Protein AF-A0A5C6K2S3-F1 (afdb_monomer_lite)

Structure (mmCIF, N/CA/C/O backbone):
data_AF-A0A5C6K2S3-F1
#
_entry.id   AF-A0A5C6K2S3-F1
#
loop_
_atom_site.group_PDB
_atom_site.id
_atom_site.type_symbol
_atom_site.label_atom_id
_atom_site.label_alt_id
_atom_site.label_comp_id
_atom_site.label_asym_id
_atom_site.label_entity_id
_atom_site.label_seq_id
_atom_site.pdbx_PDB_ins_code
_atom_site.Cartn_x
_atom_site.Cartn_y
_atom_site.Cartn_z
_atom_site.occupancy
_atom_site.B_iso_or_equiv
_atom_site.auth_seq_id
_atom_site.auth_comp_id
_atom_site.auth_asym_id
_atom_site.auth_atom_id
_atom_site.pdbx_PDB_model_num
ATOM 1 N N . MET A 1 1 ? 24.108 -3.007 -7.089 1.00 42.47 1 MET A N 1
ATOM 2 C CA . MET A 1 1 ? 24.114 -2.880 -8.563 1.00 42.47 1 MET A CA 1
ATOM 3 C C . MET A 1 1 ? 22.665 -2.750 -9.004 1.00 42.47 1 MET A C 1
ATOM 5 O O . MET A 1 1 ? 21.901 -3.666 -8.743 1.00 42.47 1 MET A O 1
ATOM 9 N N . ILE A 1 2 ? 22.252 -1.604 -9.551 1.00 57.12 2 ILE A N 1
ATOM 10 C CA . ILE A 1 2 ? 20.885 -1.433 -10.065 1.00 57.12 2 ILE A CA 1
ATOM 11 C C . ILE A 1 2 ? 20.848 -2.094 -11.444 1.00 57.12 2 ILE A C 1
ATOM 13 O O . ILE A 1 2 ? 21.450 -1.582 -12.388 1.00 57.12 2 ILE A O 1
ATOM 17 N N . THR A 1 3 ? 20.203 -3.253 -11.552 1.00 68.12 3 THR A N 1
ATOM 18 C CA . THR A 1 3 ? 20.005 -3.951 -12.827 1.00 68.12 3 THR A CA 1
ATOM 19 C C . THR A 1 3 ? 19.145 -3.070 -13.729 1.00 68.12 3 THR A C 1
ATOM 21 O O . THR A 1 3 ? 18.017 -2.730 -13.375 1.00 68.12 3 THR A O 1
ATOM 24 N N . ARG A 1 4 ? 19.698 -2.642 -14.867 1.00 75.12 4 ARG A N 1
ATOM 25 C CA . ARG A 1 4 ? 18.962 -1.854 -15.861 1.00 75.12 4 ARG A CA 1
ATOM 26 C C . ARG A 1 4 ? 18.089 -2.784 -16.692 1.00 75.12 4 ARG A C 1
ATOM 28 O O . ARG A 1 4 ? 18.580 -3.786 -17.202 1.00 75.12 4 ARG A O 1
ATOM 35 N N . ILE A 1 5 ? 16.820 -2.426 -16.843 1.00 77.75 5 ILE A N 1
ATOM 36 C CA . ILE A 1 5 ? 15.855 -3.177 -17.646 1.00 77.75 5 ILE A CA 1
ATOM 37 C C . ILE A 1 5 ? 15.953 -2.695 -19.091 1.00 77.75 5 ILE A C 1
ATOM 39 O O . ILE A 1 5 ? 15.666 -1.529 -19.386 1.00 77.75 5 ILE A O 1
ATOM 43 N N . THR A 1 6 ? 16.380 -3.585 -19.987 1.00 77.31 6 THR A N 1
ATOM 44 C CA . THR A 1 6 ? 16.591 -3.274 -21.412 1.00 77.31 6 THR A CA 1
ATOM 45 C C . THR A 1 6 ? 15.827 -4.200 -22.355 1.00 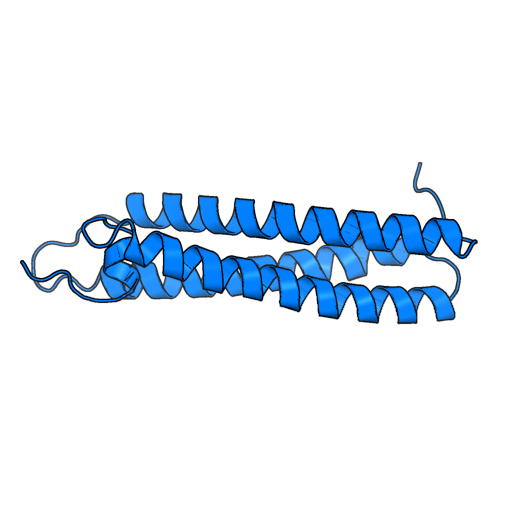77.31 6 THR A C 1
ATOM 47 O O . THR A 1 6 ? 15.700 -3.877 -23.534 1.00 77.31 6 THR A O 1
ATOM 50 N N . THR A 1 7 ? 15.276 -5.310 -21.856 1.00 84.38 7 THR A N 1
ATOM 51 C CA . THR A 1 7 ? 14.556 -6.317 -22.655 1.00 84.38 7 THR A CA 1
ATOM 52 C C . THR A 1 7 ? 13.144 -6.570 -22.120 1.00 84.38 7 THR A C 1
ATOM 54 O O . THR A 1 7 ? 12.875 -6.343 -20.939 1.00 84.38 7 THR A O 1
ATOM 57 N N . LEU A 1 8 ? 12.244 -7.060 -22.981 1.00 83.88 8 LEU A N 1
ATOM 58 C CA . LEU A 1 8 ? 10.854 -7.375 -22.617 1.00 83.88 8 LEU A CA 1
ATOM 59 C C . LEU A 1 8 ? 10.733 -8.412 -21.479 1.00 83.88 8 LEU A C 1
ATOM 61 O O . LEU A 1 8 ? 10.032 -8.117 -20.515 1.00 83.88 8 LEU A O 1
ATOM 65 N N . PRO A 1 9 ? 11.460 -9.551 -21.481 1.00 86.12 9 PRO A N 1
ATOM 66 C CA . PRO A 1 9 ? 11.333 -10.537 -20.401 1.00 86.12 9 PRO A CA 1
ATOM 67 C C . PRO A 1 9 ? 11.763 -9.996 -19.031 1.00 86.12 9 PRO A C 1
ATOM 69 O O . PRO A 1 9 ? 11.226 -10.383 -17.996 1.00 86.12 9 PRO A O 1
ATOM 72 N N . GLN A 1 10 ? 12.726 -9.069 -19.005 1.00 83.38 10 GLN A N 1
ATOM 73 C CA . GLN A 1 10 ? 13.142 -8.402 -17.769 1.00 83.38 10 GLN A CA 1
ATOM 74 C C . GLN A 1 10 ? 12.060 -7.451 -17.244 1.00 83.38 10 GLN A C 1
ATOM 76 O O . GLN A 1 10 ? 11.908 -7.320 -16.030 1.00 83.38 10 GLN A O 1
ATOM 81 N N . LEU A 1 11 ? 11.313 -6.796 -18.140 1.00 84.69 11 LEU A N 1
ATOM 82 C CA . LEU A 1 11 ? 10.182 -5.949 -17.769 1.00 84.69 11 LEU A CA 1
ATOM 83 C C . LEU A 1 11 ? 9.040 -6.786 -17.189 1.00 84.69 11 LEU A C 1
ATOM 85 O O . LEU A 1 11 ? 8.535 -6.445 -16.125 1.00 84.69 11 LEU A O 1
ATOM 89 N N . GLU A 1 12 ? 8.681 -7.892 -17.838 1.00 86.25 12 GLU A N 1
ATOM 90 C CA . GLU A 1 12 ? 7.632 -8.802 -17.359 1.00 86.25 12 GLU A CA 1
ATOM 91 C C . GLU A 1 12 ? 7.986 -9.405 -15.993 1.00 86.25 12 GLU A C 1
ATOM 93 O O . GLU A 1 12 ? 7.160 -9.429 -15.080 1.00 86.25 12 GLU A O 1
ATOM 98 N N . ALA A 1 13 ? 9.242 -9.825 -15.805 1.00 86.94 13 ALA A N 1
ATOM 99 C CA . ALA A 1 13 ? 9.720 -10.313 -14.514 1.00 86.94 13 ALA A CA 1
ATOM 100 C C . ALA A 1 13 ? 9.630 -9.235 -13.420 1.00 86.94 13 ALA A C 1
ATOM 102 O O . ALA A 1 13 ? 9.236 -9.528 -12.288 1.00 86.94 13 ALA A O 1
ATOM 103 N N . LEU A 1 14 ? 9.960 -7.982 -13.755 1.00 86.38 14 LEU A N 1
ATOM 104 C CA . LEU A 1 14 ? 9.840 -6.856 -12.833 1.00 86.38 14 LEU A CA 1
ATOM 105 C C . LEU A 1 14 ? 8.375 -6.569 -12.486 1.00 86.38 14 LEU A C 1
ATOM 107 O O . LEU A 1 14 ? 8.057 -6.438 -11.310 1.00 86.38 14 LEU A O 1
ATOM 111 N N . GLN A 1 15 ? 7.484 -6.538 -13.478 1.00 86.69 15 GLN A N 1
ATOM 112 C CA . GLN A 1 15 ? 6.043 -6.362 -13.280 1.00 86.69 15 GLN A CA 1
ATOM 113 C C . GLN A 1 15 ? 5.465 -7.447 -12.364 1.00 86.69 15 GLN A C 1
ATOM 115 O O . GLN A 1 15 ? 4.755 -7.132 -11.409 1.00 86.69 15 GLN A O 1
ATOM 120 N N . ASN A 1 16 ? 5.815 -8.714 -12.600 1.00 88.75 16 ASN A N 1
ATOM 121 C CA . ASN A 1 16 ? 5.356 -9.827 -11.772 1.00 88.75 16 ASN A CA 1
ATOM 122 C C . ASN A 1 16 ? 5.863 -9.714 -10.326 1.00 88.75 16 ASN A C 1
ATOM 124 O O . ASN A 1 16 ? 5.104 -9.878 -9.372 1.00 88.75 16 ASN A O 1
ATOM 128 N N . SER A 1 17 ? 7.134 -9.351 -10.156 1.00 88.06 17 SER A N 1
ATOM 129 C CA . SER A 1 17 ? 7.716 -9.094 -8.840 1.00 88.06 17 SER A CA 1
ATOM 130 C C . SER A 1 17 ? 7.000 -7.943 -8.121 1.00 88.06 17 SER A C 1
ATOM 132 O O . SER A 1 17 ? 6.592 -8.083 -6.968 1.00 88.06 17 SER A O 1
ATOM 134 N N . THR A 1 18 ? 6.741 -6.830 -8.816 1.00 87.75 18 THR A N 1
ATOM 135 C CA . THR A 1 18 ? 5.992 -5.684 -8.279 1.00 87.75 18 THR A CA 1
ATOM 136 C C . THR A 1 18 ? 4.575 -6.072 -7.855 1.00 87.75 18 THR A C 1
ATOM 138 O O . THR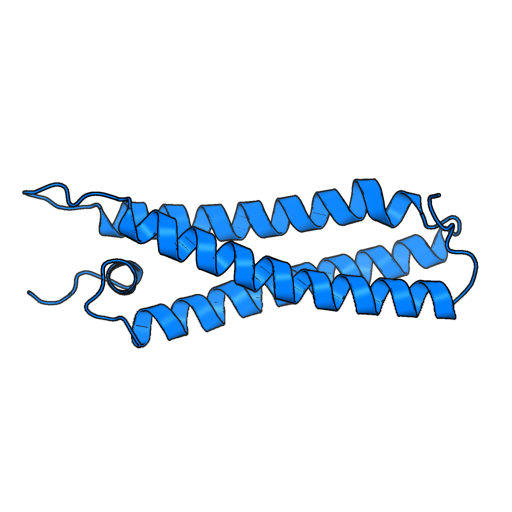 A 1 18 ? 4.131 -5.626 -6.798 1.00 87.75 18 THR A O 1
ATOM 141 N N . MET A 1 19 ? 3.877 -6.930 -8.608 1.00 87.88 19 MET A N 1
ATOM 142 C CA . MET A 1 19 ? 2.560 -7.443 -8.207 1.00 87.88 19 MET A CA 1
ATOM 143 C C . MET A 1 19 ? 2.629 -8.263 -6.913 1.00 87.88 19 MET A C 1
ATOM 145 O O . MET A 1 19 ? 1.813 -8.064 -6.014 1.00 87.88 19 MET A O 1
ATOM 149 N N . ILE A 1 20 ? 3.628 -9.140 -6.769 1.00 89.94 20 ILE A N 1
ATOM 150 C CA . ILE A 1 20 ? 3.835 -9.914 -5.534 1.00 89.94 20 ILE A CA 1
ATOM 151 C C . ILE A 1 20 ? 4.099 -8.971 -4.352 1.00 89.94 20 ILE A C 1
ATOM 153 O O . ILE A 1 20 ? 3.490 -9.112 -3.288 1.00 89.94 20 ILE A O 1
ATOM 157 N N . TYR A 1 21 ? 4.948 -7.958 -4.538 1.00 87.69 21 TYR A N 1
ATOM 158 C CA . TYR A 1 21 ? 5.203 -6.951 -3.508 1.00 87.69 21 TYR A CA 1
ATOM 159 C C . TYR A 1 21 ? 3.969 -6.098 -3.182 1.00 87.69 21 TYR A C 1
ATOM 161 O O . TYR A 1 21 ? 3.791 -5.713 -2.024 1.00 87.69 21 TYR A O 1
ATOM 169 N N . ALA A 1 22 ? 3.085 -5.836 -4.148 1.00 87.12 22 ALA A N 1
ATOM 170 C CA . ALA A 1 22 ? 1.808 -5.166 -3.901 1.00 87.12 22 ALA A CA 1
ATOM 171 C C . ALA A 1 22 ? 0.922 -5.987 -2.947 1.00 87.12 22 ALA A C 1
ATOM 173 O O . ALA A 1 22 ? 0.386 -5.447 -1.981 1.00 87.12 22 ALA A O 1
ATOM 174 N N . VAL A 1 23 ? 0.841 -7.307 -3.141 1.00 89.50 23 VAL A N 1
ATOM 175 C CA . VAL A 1 23 ? 0.100 -8.201 -2.234 1.00 89.50 23 VAL A CA 1
ATOM 176 C C . VAL A 1 23 ? 0.734 -8.229 -0.839 1.00 89.50 23 VAL A C 1
ATOM 178 O O . VAL A 1 23 ? 0.036 -8.065 0.161 1.00 89.50 23 VAL A O 1
ATOM 181 N N . ILE A 1 24 ? 2.059 -8.388 -0.750 1.00 90.25 24 ILE A N 1
ATOM 182 C CA . ILE A 1 24 ? 2.774 -8.424 0.537 1.00 90.25 24 ILE A CA 1
ATOM 183 C C . ILE A 1 24 ? 2.590 -7.106 1.300 1.00 90.25 24 ILE A C 1
ATOM 185 O O . ILE A 1 24 ? 2.283 -7.114 2.493 1.00 90.25 24 ILE A O 1
ATOM 189 N N . SER A 1 25 ? 2.738 -5.969 0.621 1.00 88.44 25 SER A N 1
ATOM 190 C CA . SER A 1 25 ? 2.546 -4.653 1.236 1.00 88.44 25 SER A CA 1
ATOM 191 C C . SER A 1 25 ? 1.108 -4.436 1.714 1.00 88.44 25 SER A C 1
ATOM 193 O O . SER A 1 25 ? 0.925 -3.894 2.804 1.00 88.44 25 SER A O 1
ATOM 195 N N . ALA A 1 26 ? 0.099 -4.932 0.986 1.00 87.25 26 ALA A N 1
ATOM 196 C CA . ALA A 1 26 ? -1.296 -4.899 1.429 1.00 87.25 26 ALA A CA 1
ATOM 197 C C . ALA A 1 26 ? -1.501 -5.667 2.747 1.00 87.25 26 ALA A C 1
ATOM 199 O O . ALA A 1 26 ? -2.150 -5.164 3.667 1.00 87.25 26 ALA A O 1
ATOM 200 N N . LEU A 1 27 ? -0.907 -6.860 2.873 1.00 88.81 27 LEU A N 1
ATOM 201 C CA . LEU A 1 27 ? -0.977 -7.670 4.094 1.00 88.81 27 LEU A CA 1
ATOM 202 C C . LEU A 1 27 ? -0.275 -6.991 5.278 1.00 88.81 27 LEU A C 1
ATOM 204 O O . LEU A 1 27 ? -0.816 -6.965 6.384 1.00 88.81 27 LEU A O 1
ATOM 208 N N . ILE A 1 28 ? 0.899 -6.393 5.048 1.00 89.75 28 ILE A N 1
ATOM 209 C CA . ILE A 1 28 ? 1.631 -5.637 6.074 1.00 89.75 28 ILE A CA 1
ATOM 210 C C . ILE A 1 28 ? 0.822 -4.415 6.523 1.00 89.75 28 ILE A C 1
ATOM 212 O O . ILE A 1 28 ? 0.674 -4.184 7.723 1.00 89.75 28 ILE A O 1
ATOM 216 N N . ALA A 1 29 ? 0.258 -3.650 5.584 1.00 87.69 29 ALA A N 1
ATOM 217 C CA . ALA A 1 29 ? -0.579 -2.495 5.896 1.00 87.69 29 ALA A CA 1
ATOM 218 C C . ALA A 1 29 ? -1.800 -2.895 6.738 1.00 87.69 29 ALA A C 1
ATOM 220 O O . ALA A 1 29 ? -2.156 -2.200 7.694 1.00 87.69 29 ALA A O 1
ATOM 221 N N . LEU A 1 30 ? -2.420 -4.036 6.422 1.00 86.88 30 LEU A N 1
ATOM 222 C CA . LEU A 1 30 ? -3.542 -4.574 7.187 1.00 86.88 30 LEU A CA 1
ATOM 223 C C . LEU A 1 30 ? -3.113 -4.953 8.608 1.00 86.88 30 LEU A C 1
ATOM 225 O O . LEU A 1 30 ? -3.784 -4.576 9.569 1.00 86.88 30 LEU A O 1
ATOM 229 N N . LEU A 1 31 ? -1.972 -5.625 8.761 1.00 86.56 31 LEU A N 1
ATOM 230 C CA . LEU A 1 31 ? -1.422 -5.993 10.067 1.00 86.56 31 LEU A CA 1
ATOM 231 C C . LEU A 1 31 ? -1.109 -4.756 10.926 1.00 86.56 31 LEU A C 1
ATOM 233 O O . LEU A 1 31 ? -1.442 -4.726 12.111 1.00 86.56 31 LEU A O 1
ATOM 237 N N . ILE A 1 32 ? -0.553 -3.700 10.329 1.00 86.62 32 ILE A N 1
ATOM 238 C CA . ILE A 1 32 ? -0.318 -2.417 11.008 1.00 86.62 32 ILE A CA 1
ATOM 239 C C . ILE A 1 32 ? -1.643 -1.790 11.462 1.00 86.62 32 ILE A C 1
ATOM 241 O O . ILE A 1 32 ? -1.766 -1.365 12.613 1.00 86.62 32 ILE A O 1
ATOM 245 N N . ALA A 1 33 ? -2.657 -1.770 10.595 1.00 83.19 33 ALA A N 1
ATOM 246 C CA . ALA A 1 33 ? -3.977 -1.247 10.940 1.00 83.19 33 ALA A CA 1
ATOM 247 C C . ALA A 1 33 ? -4.651 -2.046 12.065 1.00 83.19 33 ALA A C 1
ATOM 249 O O . ALA A 1 33 ? -5.301 -1.469 12.946 1.00 83.19 33 ALA A O 1
ATOM 250 N N . PHE A 1 34 ? -4.449 -3.364 12.078 1.00 81.31 34 PHE A N 1
ATOM 251 C CA . PHE A 1 34 ? -4.897 -4.239 13.152 1.00 81.31 34 PHE A CA 1
ATOM 252 C C . PHE A 1 34 ? -4.237 -3.854 14.480 1.00 81.31 34 PHE A C 1
ATOM 254 O O . PHE A 1 34 ? -4.946 -3.552 15.439 1.00 81.31 34 PHE A O 1
ATOM 261 N N . ILE A 1 35 ? -2.904 -3.744 14.526 1.00 83.19 35 ILE A N 1
ATOM 262 C CA . ILE A 1 35 ? -2.152 -3.365 15.736 1.00 83.19 35 ILE A CA 1
ATOM 263 C C . ILE A 1 35 ? -2.578 -1.987 16.261 1.00 83.19 35 ILE A C 1
ATOM 265 O O . ILE A 1 35 ? -2.882 -1.847 17.449 1.00 83.19 35 ILE A O 1
ATOM 269 N N . ILE A 1 36 ? -2.661 -0.975 15.390 1.00 81.81 36 ILE A N 1
ATOM 270 C CA . ILE A 1 36 ? -3.059 0.390 15.777 1.00 81.81 36 ILE A CA 1
ATOM 271 C C . ILE A 1 36 ? -4.447 0.393 16.427 1.00 81.81 36 ILE A C 1
ATOM 273 O O . ILE A 1 36 ? -4.676 1.082 17.424 1.00 81.81 36 ILE A O 1
ATOM 277 N N . SER A 1 37 ? -5.357 -0.446 15.938 1.00 76.19 37 SER A N 1
ATOM 278 C CA . SER A 1 37 ? -6.696 -0.570 16.515 1.00 76.19 37 SER A CA 1
ATOM 279 C C . SER A 1 37 ? -6.691 -1.110 17.950 1.00 76.19 37 SER A C 1
ATOM 281 O O . SER A 1 37 ? -7.546 -0.710 18.747 1.00 76.19 37 SER A O 1
ATOM 283 N N . PHE A 1 38 ? -5.728 -1.964 18.323 1.00 75.06 38 PHE A N 1
ATOM 284 C CA . PHE A 1 38 ? -5.574 -2.437 19.706 1.00 75.06 38 PHE A CA 1
ATOM 285 C C . PHE A 1 38 ? -4.971 -1.386 20.638 1.00 75.06 38 PHE A C 1
ATOM 287 O O . PHE A 1 38 ? -5.380 -1.318 21.804 1.00 75.06 38 PHE A O 1
ATOM 294 N N . ILE A 1 39 ? -4.049 -0.565 20.121 1.00 79.88 39 ILE A N 1
ATOM 295 C CA . ILE A 1 39 ? -3.364 0.499 20.871 1.00 79.88 39 ILE A CA 1
ATOM 296 C C . ILE A 1 39 ? -4.334 1.621 21.256 1.00 79.88 39 ILE A C 1
ATOM 298 O O . ILE A 1 39 ? -4.222 2.176 22.351 1.00 79.88 39 ILE A O 1
ATOM 302 N N . ILE A 1 40 ? -5.314 1.938 20.402 1.00 75.25 40 ILE A N 1
ATOM 303 C CA . ILE A 1 40 ? -6.314 2.976 20.688 1.00 75.25 40 ILE A CA 1
ATOM 304 C C . ILE A 1 40 ? -7.119 2.587 21.942 1.00 75.25 40 ILE A C 1
ATOM 306 O O . ILE A 1 40 ? -7.963 1.674 21.925 1.00 75.25 40 ILE A O 1
ATOM 310 N N . LYS A 1 41 ? -6.821 3.286 23.047 1.00 68.44 41 LYS A N 1
ATOM 311 C CA . LYS A 1 41 ? -7.450 3.112 24.363 1.00 68.44 41 LYS A CA 1
ATOM 312 C C . LYS A 1 41 ? -8.926 3.503 24.306 1.00 68.44 41 LYS A C 1
ATOM 314 O O . LYS A 1 41 ? -9.295 4.421 23.584 1.00 68.44 41 LYS A O 1
ATOM 319 N N . TYR A 1 42 ? -9.742 2.784 25.072 1.00 62.28 42 TYR A N 1
ATOM 320 C CA . TYR A 1 42 ? -11.149 3.121 25.276 1.00 62.28 42 TYR A CA 1
ATOM 321 C C . TYR A 1 42 ? -11.218 4.404 26.113 1.00 62.28 42 TYR A C 1
ATOM 323 O O . TYR A 1 42 ? -10.557 4.490 27.152 1.00 62.28 42 TYR A O 1
ATOM 331 N N . GLN A 1 43 ? -11.956 5.403 25.643 1.00 57.28 43 GLN A N 1
ATOM 332 C CA . GLN A 1 43 ? -12.171 6.655 26.361 1.00 57.28 43 GLN A CA 1
ATOM 333 C C . GLN A 1 43 ? -13.527 6.520 27.051 1.00 57.28 43 GLN A C 1
ATOM 335 O O . GLN A 1 43 ? -14.564 6.728 26.428 1.00 57.28 43 GLN A O 1
ATOM 340 N N . GLY A 1 44 ? -13.524 6.081 28.316 1.00 53.91 44 GLY A N 1
ATOM 341 C CA . GLY A 1 44 ? -14.756 5.893 29.089 1.00 53.91 44 GLY A CA 1
ATOM 342 C C . GLY A 1 44 ? -15.669 7.129 29.043 1.00 53.91 44 GLY A C 1
ATOM 343 O O . GLY A 1 44 ? -15.186 8.260 29.023 1.00 53.91 44 GLY A O 1
ATOM 344 N N . GLY A 1 45 ? -16.990 6.914 29.008 1.00 68.75 45 GLY A N 1
ATOM 345 C CA . GLY A 1 45 ? -17.999 7.966 28.820 1.00 68.75 45 GLY A CA 1
ATOM 346 C C . GLY A 1 45 ? -18.639 7.928 27.425 1.00 68.75 45 GLY A C 1
ATOM 347 O O . GLY A 1 45 ? -19.064 6.871 26.963 1.00 68.75 45 GLY A O 1
ATOM 348 N N . GLN A 1 46 ? -18.724 9.080 26.745 1.00 57.81 46 GLN A N 1
ATOM 349 C CA . GLN A 1 46 ? -19.177 9.198 25.346 1.00 57.81 46 GLN A CA 1
ATOM 350 C C . GLN A 1 46 ? -18.099 8.663 24.385 1.00 57.81 46 GLN A C 1
ATOM 352 O O . GLN A 1 46 ? -17.457 9.430 23.665 1.00 57.81 46 GLN A O 1
ATOM 357 N N . ASP A 1 47 ? -17.861 7.350 24.399 1.00 63.25 47 ASP A N 1
ATOM 358 C CA . ASP A 1 47 ? -16.758 6.756 23.649 1.00 63.25 47 ASP A CA 1
ATOM 359 C C . ASP A 1 47 ? -16.974 6.878 22.122 1.00 63.25 47 ASP A C 1
AT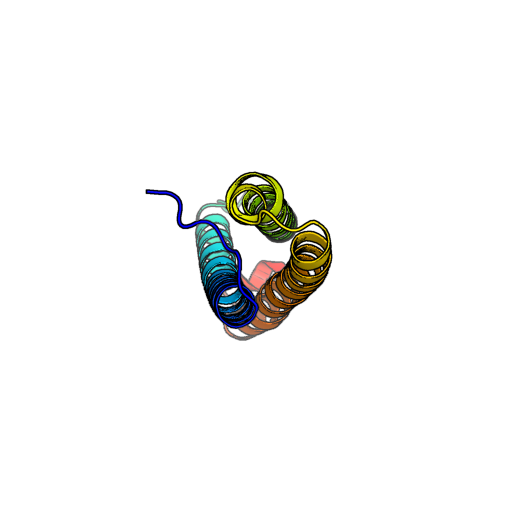OM 361 O O . ASP A 1 47 ? -17.868 6.260 21.531 1.00 63.25 47 ASP A O 1
ATOM 365 N N . LYS A 1 48 ? -16.125 7.695 21.480 1.00 67.25 48 LYS A N 1
ATOM 366 C CA . LYS A 1 48 ? -16.025 7.889 20.020 1.00 67.25 48 LYS A CA 1
ATOM 367 C C . LYS A 1 48 ? -14.783 7.226 19.407 1.00 67.25 48 LYS A C 1
ATOM 369 O O . LYS A 1 48 ? -14.498 7.415 18.226 1.00 67.25 48 LYS A O 1
ATOM 374 N N . SER A 1 49 ? -14.056 6.414 20.168 1.00 67.94 49 SER A N 1
ATOM 375 C CA . SER A 1 49 ? -12.822 5.722 19.768 1.00 67.94 49 SER A CA 1
ATOM 376 C C . SER A 1 49 ? -13.031 4.806 18.561 1.00 67.94 49 SER A C 1
ATOM 378 O O . SER A 1 49 ? -12.097 4.579 17.794 1.00 67.94 49 SER A O 1
ATOM 380 N N . TYR A 1 50 ? -14.256 4.317 18.340 1.00 70.00 50 TYR A N 1
ATOM 381 C CA . TYR A 1 50 ? -14.611 3.558 17.138 1.00 70.00 50 TYR A CA 1
ATOM 382 C C . TYR A 1 50 ? -14.506 4.397 15.849 1.00 70.00 50 TYR A C 1
ATOM 384 O O . TYR A 1 50 ? -14.049 3.887 14.826 1.00 70.00 50 TYR A O 1
ATOM 392 N N . ILE A 1 51 ? -14.851 5.692 15.903 1.00 72.25 51 ILE A N 1
ATOM 393 C CA . ILE A 1 51 ? -14.679 6.636 14.786 1.00 72.25 51 ILE A CA 1
ATOM 394 C C . ILE A 1 51 ? -13.187 6.871 14.555 1.00 72.25 51 ILE A C 1
ATOM 396 O O . ILE A 1 51 ? -12.720 6.802 13.421 1.00 72.25 51 ILE A O 1
ATOM 400 N N . THR A 1 52 ? -12.421 7.061 15.631 1.00 76.25 52 THR A N 1
ATOM 401 C CA . THR A 1 52 ? -10.966 7.236 15.559 1.00 76.25 52 THR A CA 1
ATOM 402 C C . THR A 1 52 ? -10.288 6.027 14.907 1.00 76.25 52 THR A C 1
ATOM 404 O O . THR A 1 52 ? -9.477 6.206 14.002 1.00 76.25 52 THR A O 1
ATOM 407 N N . ARG A 1 53 ? -10.660 4.791 15.275 1.00 79.69 53 ARG A N 1
ATOM 408 C CA . ARG A 1 53 ? -10.141 3.561 14.638 1.00 79.69 53 ARG A CA 1
ATOM 409 C C . ARG A 1 53 ? -10.497 3.475 13.151 1.00 79.69 53 ARG A C 1
ATOM 411 O O . ARG A 1 53 ? -9.653 3.083 12.351 1.00 79.69 53 ARG A O 1
ATOM 418 N N . ARG A 1 54 ? -11.711 3.890 12.768 1.00 80.44 54 ARG A N 1
ATOM 419 C CA . ARG A 1 54 ? -12.141 3.944 11.361 1.00 80.44 54 ARG A CA 1
ATOM 420 C C . ARG A 1 54 ? -11.325 4.946 10.546 1.00 80.44 54 ARG A C 1
ATOM 422 O O . ARG A 1 54 ? -10.902 4.616 9.442 1.00 80.44 54 ARG A O 1
ATOM 429 N N . ILE A 1 55 ? -11.076 6.136 11.091 1.00 82.19 55 ILE A N 1
ATOM 430 C CA . ILE A 1 55 ? -10.239 7.150 10.437 1.00 82.19 55 ILE A CA 1
ATOM 431 C C . ILE A 1 55 ? -8.820 6.607 10.249 1.00 82.19 55 ILE A C 1
ATOM 433 O O . ILE A 1 55 ? -8.294 6.681 9.145 1.00 82.19 55 ILE A O 1
ATOM 437 N N . TRP A 1 56 ? -8.230 5.987 11.276 1.00 82.81 56 TRP A N 1
ATOM 438 C CA . TRP A 1 56 ? -6.898 5.384 11.164 1.00 82.81 56 TRP A CA 1
ATOM 439 C C . TRP A 1 56 ? -6.829 4.273 10.116 1.00 82.81 56 TRP A C 1
ATOM 441 O O . TRP A 1 56 ? -5.872 4.239 9.349 1.00 82.81 56 TRP A O 1
ATOM 451 N N . PHE A 1 57 ? -7.846 3.412 10.024 1.00 84.19 57 PHE A N 1
ATOM 452 C CA . PHE A 1 57 ? -7.920 2.392 8.976 1.00 84.19 57 PHE A CA 1
ATOM 453 C C . PHE A 1 57 ? -7.908 3.018 7.569 1.00 84.19 57 PHE A C 1
ATOM 455 O O . PHE A 1 57 ? -7.122 2.620 6.714 1.00 84.19 57 PHE A O 1
ATOM 462 N N . ILE A 1 58 ? -8.710 4.063 7.340 1.00 86.06 58 ILE A N 1
ATOM 463 C CA . ILE A 1 58 ? -8.745 4.765 6.046 1.00 86.06 58 ILE A CA 1
ATOM 464 C C . ILE A 1 58 ? -7.403 5.452 5.754 1.00 86.06 58 ILE A C 1
ATOM 466 O O . ILE A 1 58 ? -6.876 5.331 4.649 1.00 86.06 58 ILE A O 1
ATOM 470 N N . VAL A 1 59 ? -6.825 6.139 6.744 1.00 87.69 59 VAL A N 1
ATOM 471 C CA . VAL A 1 59 ? -5.541 6.843 6.602 1.00 87.69 59 VAL A CA 1
ATOM 472 C C . VAL A 1 59 ? -4.421 5.868 6.245 1.00 87.69 59 VAL A C 1
ATOM 474 O O . VAL A 1 59 ? -3.654 6.147 5.331 1.00 87.69 59 VAL A O 1
ATOM 477 N N . ILE A 1 60 ? -4.345 4.705 6.897 1.00 89.25 60 ILE A N 1
ATOM 478 C CA . ILE A 1 60 ? -3.329 3.685 6.594 1.00 89.25 60 ILE A CA 1
ATOM 479 C C . ILE A 1 60 ? -3.511 3.133 5.177 1.00 89.25 60 ILE A C 1
ATOM 481 O O . ILE A 1 60 ? -2.526 2.982 4.453 1.00 89.25 60 ILE A O 1
ATOM 485 N N . GLY A 1 61 ? -4.752 2.892 4.746 1.00 86.56 61 GLY A N 1
ATOM 486 C CA . GLY A 1 61 ? -5.050 2.490 3.370 1.00 86.56 61 GLY A CA 1
ATOM 487 C C . GLY A 1 61 ? -4.528 3.500 2.342 1.00 86.56 61 GLY A C 1
ATOM 488 O O . GLY A 1 61 ? -3.799 3.131 1.425 1.00 86.56 61 GLY A O 1
ATOM 489 N N . ILE A 1 62 ? -4.809 4.791 2.540 1.00 90.06 62 ILE A N 1
ATOM 490 C CA . ILE A 1 62 ? -4.352 5.859 1.635 1.00 90.06 62 ILE A CA 1
ATOM 491 C C . ILE A 1 62 ? -2.825 6.006 1.666 1.00 90.06 62 ILE A C 1
ATOM 493 O O . ILE A 1 62 ? -2.193 6.065 0.613 1.00 90.06 62 ILE A O 1
ATOM 497 N N . VAL A 1 63 ? -2.220 6.043 2.857 1.00 90.75 63 VAL A N 1
ATOM 498 C CA . VAL A 1 63 ? -0.767 6.211 3.021 1.00 90.75 63 VAL A CA 1
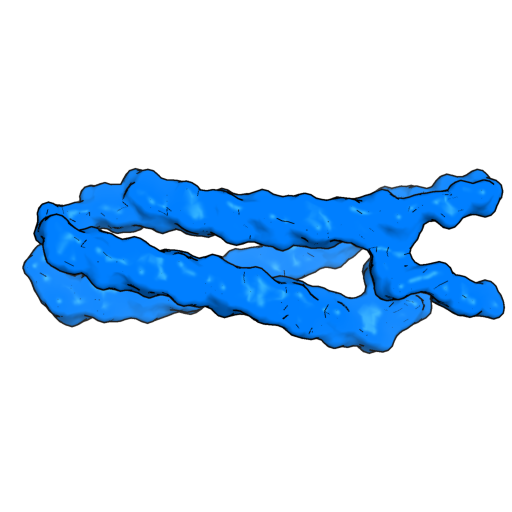ATOM 499 C C . VAL A 1 63 ? -0.006 5.030 2.420 1.00 90.75 63 VAL A C 1
ATOM 501 O O . VAL A 1 63 ? 1.015 5.241 1.770 1.00 90.75 63 VAL A O 1
ATOM 504 N N . SER A 1 64 ? -0.502 3.801 2.582 1.00 88.38 64 SER A N 1
ATOM 505 C CA . SER A 1 64 ? 0.127 2.615 1.989 1.00 88.38 64 SER A CA 1
ATOM 506 C C . SER A 1 64 ? 0.066 2.632 0.460 1.00 88.38 64 SER A C 1
ATOM 508 O O . SER A 1 64 ? 1.094 2.427 -0.181 1.00 88.38 64 SER A O 1
ATOM 510 N N . ALA A 1 65 ? -1.084 2.972 -0.132 1.00 88.44 65 ALA A N 1
ATOM 511 C CA . ALA A 1 65 ? -1.217 3.125 -1.580 1.00 88.44 65 ALA A CA 1
ATOM 512 C C . ALA A 1 65 ? -0.315 4.242 -2.133 1.00 88.44 65 ALA A C 1
ATOM 514 O O . ALA A 1 65 ? 0.411 4.024 -3.104 1.00 88.44 65 ALA A O 1
ATOM 515 N N . ALA A 1 66 ? -0.310 5.417 -1.496 1.00 89.88 66 ALA A N 1
ATOM 516 C CA . ALA A 1 66 ? 0.529 6.540 -1.910 1.00 89.88 66 ALA A CA 1
ATOM 517 C C . ALA A 1 66 ? 2.026 6.218 -1.777 1.00 89.88 66 ALA A C 1
ATOM 519 O O . ALA A 1 66 ? 2.800 6.479 -2.696 1.00 89.88 66 ALA A O 1
ATOM 520 N N . GLY A 1 67 ? 2.435 5.606 -0.661 1.00 89.25 67 GLY A N 1
ATOM 521 C CA . GLY A 1 67 ? 3.816 5.188 -0.428 1.00 89.25 67 GLY A CA 1
ATOM 522 C C . GLY A 1 67 ? 4.284 4.139 -1.436 1.00 89.25 67 GLY A C 1
ATOM 523 O O . GLY A 1 67 ? 5.377 4.265 -1.986 1.00 89.25 67 GLY A O 1
ATOM 524 N N . PHE A 1 68 ? 3.441 3.146 -1.736 1.00 89.12 68 PHE A N 1
ATOM 525 C CA . PHE A 1 68 ? 3.742 2.125 -2.739 1.00 89.12 68 PHE A CA 1
ATOM 526 C C . PHE A 1 68 ? 3.886 2.733 -4.139 1.00 89.12 68 PHE A C 1
ATOM 528 O O . PHE A 1 68 ? 4.842 2.425 -4.853 1.00 89.12 68 PHE A O 1
ATOM 535 N N . TYR A 1 69 ? 2.981 3.637 -4.517 1.00 89.06 69 TYR A N 1
ATOM 536 C CA . TYR A 1 69 ? 3.045 4.318 -5.806 1.00 89.06 69 TYR A CA 1
ATOM 537 C C . TYR A 1 69 ? 4.322 5.145 -5.956 1.00 89.06 69 TYR A C 1
ATOM 539 O O . TYR A 1 69 ? 5.041 4.985 -6.943 1.00 89.06 69 TYR A O 1
ATOM 547 N N . LEU A 1 70 ? 4.626 5.983 -4.959 1.00 89.00 70 LEU A N 1
ATOM 548 C CA . LEU A 1 70 ? 5.809 6.843 -4.961 1.00 89.00 70 LEU A CA 1
ATOM 549 C C . LEU A 1 70 ? 7.100 6.026 -4.981 1.00 89.00 70 LEU A C 1
ATOM 551 O O . LEU A 1 70 ? 8.019 6.370 -5.716 1.00 89.00 70 LEU A O 1
ATOM 555 N N . TYR A 1 71 ? 7.174 4.925 -4.231 1.00 87.88 71 TYR A N 1
ATOM 556 C CA . TYR A 1 71 ? 8.338 4.041 -4.267 1.00 87.88 71 TYR A CA 1
ATOM 557 C C . TYR A 1 71 ? 8.569 3.467 -5.672 1.00 87.88 71 TYR A C 1
ATOM 559 O O . TYR A 1 71 ? 9.683 3.526 -6.195 1.00 87.88 71 TYR A O 1
ATOM 567 N N . ASN A 1 72 ? 7.517 2.961 -6.319 1.00 86.31 72 ASN A N 1
ATOM 568 C CA . ASN A 1 72 ? 7.634 2.390 -7.658 1.00 86.31 72 ASN A CA 1
ATOM 569 C C . ASN A 1 72 ? 7.950 3.454 -8.725 1.00 86.31 72 ASN A C 1
ATOM 571 O O . ASN A 1 72 ? 8.760 3.197 -9.618 1.00 86.31 72 ASN A O 1
ATOM 575 N N . ASP A 1 73 ? 7.376 4.657 -8.628 1.00 83.19 73 ASP A N 1
ATOM 576 C CA . ASP A 1 73 ? 7.632 5.729 -9.599 1.00 83.19 73 ASP A CA 1
ATOM 577 C C . ASP A 1 73 ? 9.014 6.384 -9.422 1.00 83.19 73 ASP A C 1
ATOM 579 O O . ASP A 1 73 ? 9.671 6.692 -10.414 1.00 83.19 73 ASP A O 1
ATOM 583 N N . LEU A 1 74 ? 9.501 6.543 -8.186 1.00 85.00 74 LEU A N 1
ATOM 584 C CA . LEU A 1 74 ? 10.794 7.184 -7.916 1.00 85.00 74 LEU A CA 1
ATOM 585 C C . LEU A 1 74 ? 11.977 6.214 -8.015 1.00 85.00 74 LEU A C 1
ATOM 587 O O . LEU A 1 74 ? 13.035 6.585 -8.521 1.00 85.00 74 LEU A O 1
ATOM 591 N N . VAL A 1 75 ? 11.822 4.980 -7.526 1.00 83.94 75 VAL A N 1
ATOM 592 C CA . VAL A 1 75 ? 12.934 4.023 -7.398 1.00 83.94 75 VAL A CA 1
ATOM 593 C C . VAL A 1 75 ? 12.928 3.017 -8.545 1.00 83.94 75 VAL A C 1
ATOM 595 O O . VAL A 1 75 ? 13.929 2.875 -9.248 1.00 83.94 75 VAL A O 1
ATOM 598 N N . VAL A 1 76 ? 11.800 2.341 -8.775 1.00 82.00 76 VAL A N 1
ATOM 599 C CA . VAL A 1 76 ? 11.731 1.198 -9.706 1.00 82.00 76 VAL A CA 1
ATOM 600 C C . VAL A 1 76 ? 11.730 1.657 -11.166 1.00 82.00 76 VAL A C 1
ATOM 602 O O . VAL A 1 76 ? 12.471 1.136 -12.000 1.00 82.00 76 VAL A O 1
ATOM 605 N N . LYS A 1 77 ? 10.991 2.722 -11.485 1.00 80.62 77 LYS A N 1
ATOM 606 C CA . LYS A 1 77 ? 10.985 3.326 -12.828 1.00 80.62 77 LYS A CA 1
ATOM 607 C C . LYS A 1 77 ? 12.350 3.879 -13.246 1.00 80.62 77 LYS A C 1
ATOM 609 O O . LYS A 1 77 ? 12.655 3.913 -14.439 1.00 80.62 77 LYS A O 1
ATOM 614 N N . GLY A 1 78 ? 13.191 4.271 -12.284 1.00 77.94 78 GLY A N 1
ATOM 615 C CA . GLY A 1 78 ? 14.573 4.700 -12.524 1.00 77.94 78 GLY A CA 1
ATOM 616 C C . GLY A 1 78 ? 15.468 3.598 -13.107 1.00 77.94 78 GLY A C 1
ATOM 617 O O . GLY A 1 78 ? 16.496 3.892 -13.714 1.00 77.94 78 GLY A O 1
ATOM 618 N N . GLN A 1 79 ? 15.062 2.332 -12.980 1.00 79.12 79 GLN A N 1
ATOM 619 C CA . GLN A 1 79 ? 15.784 1.171 -13.507 1.00 79.12 79 GLN A CA 1
ATOM 620 C C . GLN A 1 79 ? 15.471 0.898 -14.988 1.00 79.12 79 GLN A C 1
ATOM 622 O O . GLN A 1 79 ? 16.205 0.163 -15.652 1.00 79.12 79 GLN A O 1
ATOM 627 N N . ILE A 1 80 ? 14.396 1.490 -15.517 1.00 80.81 80 ILE A N 1
ATOM 628 C CA . ILE A 1 80 ? 13.913 1.280 -16.882 1.00 80.81 80 ILE A CA 1
ATOM 629 C C . ILE A 1 80 ? 14.492 2.365 -17.789 1.00 80.81 80 ILE A C 1
ATOM 631 O O . ILE A 1 80 ? 14.289 3.558 -17.564 1.00 80.81 80 ILE A O 1
ATOM 635 N N . VAL A 1 81 ? 15.207 1.965 -18.840 1.00 75.94 81 VAL A N 1
ATOM 636 C CA . VAL A 1 81 ? 15.874 2.920 -19.744 1.00 75.94 81 VAL A CA 1
ATOM 637 C C . VAL A 1 81 ? 14.937 3.370 -20.871 1.00 75.94 81 VAL A C 1
ATOM 639 O O . VAL A 1 81 ? 14.912 4.547 -21.223 1.00 75.94 81 VAL A O 1
ATOM 642 N N . ASN A 1 82 ? 14.125 2.455 -21.407 1.00 82.88 82 ASN A N 1
ATOM 643 C CA . ASN A 1 82 ? 13.240 2.716 -22.542 1.00 82.88 82 ASN A CA 1
ATOM 644 C C . ASN A 1 82 ? 11.941 3.430 -22.111 1.00 82.88 82 ASN A C 1
ATOM 646 O O . ASN A 1 82 ? 11.254 2.981 -21.194 1.00 82.88 82 ASN A O 1
ATOM 650 N N . ALA A 1 83 ? 11.576 4.517 -22.799 1.00 80.94 83 ALA A N 1
ATOM 651 C CA . ALA A 1 83 ? 10.357 5.281 -22.529 1.00 80.94 83 ALA A CA 1
ATOM 652 C C . ALA A 1 83 ? 9.066 4.461 -22.723 1.00 80.94 83 ALA A C 1
ATOM 654 O O . ALA A 1 83 ? 8.135 4.607 -21.932 1.00 80.94 83 ALA A O 1
ATOM 655 N N . GLY A 1 84 ? 9.022 3.551 -23.704 1.00 81.38 84 GLY A N 1
ATOM 656 C CA . GLY A 1 84 ? 7.865 2.674 -23.921 1.00 81.38 84 GLY A CA 1
ATOM 657 C C . GLY A 1 84 ? 7.641 1.708 -22.753 1.00 81.38 84 GLY A C 1
ATOM 658 O O . GLY A 1 84 ? 6.528 1.572 -22.250 1.00 81.38 84 GLY A O 1
ATOM 659 N N . PHE A 1 85 ? 8.722 1.121 -22.234 1.00 83.62 85 PHE A N 1
ATOM 660 C CA . PHE A 1 85 ? 8.669 0.227 -21.071 1.00 83.62 85 PHE A CA 1
ATOM 661 C C . PHE A 1 85 ? 8.294 0.963 -19.781 1.00 83.62 85 PHE A C 1
ATOM 663 O O . PHE A 1 85 ? 7.630 0.390 -18.920 1.00 83.62 85 PHE A O 1
ATOM 670 N N . LYS A 1 86 ? 8.646 2.251 -19.655 1.00 83.56 86 LYS A N 1
ATOM 671 C CA . LYS A 1 86 ? 8.172 3.087 -18.541 1.00 83.56 86 LYS A CA 1
ATOM 672 C C . LYS A 1 86 ? 6.655 3.241 -18.564 1.00 83.56 86 LYS A C 1
ATOM 674 O O . LYS A 1 86 ? 6.046 3.158 -17.506 1.00 83.56 86 LYS A O 1
ATOM 679 N N . SER A 1 87 ? 6.054 3.444 -19.738 1.00 84.75 87 SER A N 1
ATOM 680 C CA . SER A 1 87 ? 4.595 3.563 -19.862 1.00 84.75 87 SER A CA 1
ATOM 681 C C . SER A 1 87 ? 3.889 2.274 -19.439 1.00 84.75 87 SER A C 1
ATOM 683 O O . SER A 1 87 ? 2.977 2.320 -18.618 1.00 84.75 87 SER A O 1
ATOM 685 N N . MET A 1 88 ? 4.372 1.120 -19.913 1.00 83.56 88 MET A N 1
ATOM 686 C CA . MET A 1 88 ? 3.837 -0.194 -19.528 1.00 83.56 88 MET A CA 1
ATOM 687 C C . MET A 1 88 ? 3.968 -0.462 -18.021 1.00 83.56 88 MET A C 1
ATOM 689 O O . MET A 1 88 ? 3.054 -0.994 -17.391 1.00 83.56 88 MET A O 1
ATOM 693 N N . PHE A 1 89 ? 5.089 -0.065 -17.413 1.00 85.62 89 PHE A N 1
ATOM 694 C CA . PHE A 1 89 ? 5.282 -0.205 -15.971 1.00 85.62 89 PHE A CA 1
ATOM 695 C C . PHE A 1 89 ? 4.372 0.728 -15.158 1.00 85.62 89 PHE A C 1
ATOM 697 O O . PHE A 1 89 ? 3.864 0.319 -14.119 1.00 85.62 89 PHE A O 1
ATOM 704 N N . VAL A 1 90 ? 4.127 1.959 -15.622 1.00 85.94 90 VAL A N 1
ATOM 705 C CA . VAL A 1 90 ? 3.197 2.892 -14.959 1.00 85.94 90 VAL A CA 1
ATOM 706 C C . VAL A 1 90 ? 1.778 2.330 -14.953 1.00 85.94 90 VAL A C 1
ATOM 708 O O . VAL A 1 90 ? 1.126 2.359 -13.912 1.00 85.94 90 VAL A O 1
ATOM 711 N N . GLU A 1 91 ? 1.325 1.764 -16.071 1.00 87.75 91 GLU A N 1
ATOM 712 C CA . GLU A 1 91 ? 0.021 1.100 -16.149 1.00 87.75 91 GLU A CA 1
ATOM 713 C C . GLU A 1 91 ? -0.072 -0.062 -15.149 1.00 87.75 91 GLU A C 1
ATOM 715 O O . GLU A 1 91 ? -1.001 -0.116 -14.344 1.00 87.75 91 GLU A O 1
ATOM 720 N N . THR A 1 92 ? 0.959 -0.913 -15.097 1.00 86.25 92 THR A N 1
ATOM 721 C CA . THR A 1 92 ? 1.034 -2.004 -14.108 1.00 86.25 92 THR A CA 1
ATOM 722 C C . THR A 1 92 ? 1.015 -1.476 -12.672 1.00 86.25 92 THR A C 1
ATOM 724 O O . THR A 1 92 ? 0.336 -2.035 -11.816 1.00 86.25 92 THR A O 1
ATOM 727 N N . ASN A 1 93 ? 1.730 -0.385 -12.386 1.00 86.56 93 ASN A N 1
ATOM 728 C CA . ASN A 1 93 ? 1.779 0.217 -11.055 1.00 86.56 93 ASN A CA 1
ATOM 729 C C . ASN A 1 93 ? 0.393 0.725 -10.611 1.00 86.56 93 ASN A C 1
ATOM 731 O O . ASN A 1 93 ? 0.004 0.533 -9.459 1.00 86.56 93 ASN A O 1
ATOM 735 N N . ILE A 1 94 ? -0.393 1.300 -11.528 1.00 88.56 94 ILE A N 1
ATOM 736 C CA . ILE A 1 94 ? -1.782 1.705 -11.259 1.00 88.56 94 ILE A CA 1
ATOM 737 C C . ILE A 1 94 ? -2.649 0.478 -10.947 1.00 88.56 94 ILE A C 1
ATOM 739 O O . ILE A 1 94 ? -3.395 0.487 -9.964 1.00 88.56 94 ILE A O 1
ATOM 743 N N . THR A 1 95 ? -2.518 -0.606 -11.717 1.00 89.00 95 THR A N 1
ATOM 744 C CA . THR A 1 95 ? -3.217 -1.869 -11.429 1.00 89.00 95 THR A CA 1
ATOM 745 C C . THR A 1 95 ? -2.826 -2.432 -10.059 1.00 89.00 95 THR A C 1
ATOM 747 O O . THR A 1 95 ? -3.697 -2.847 -9.293 1.00 89.00 95 THR A O 1
ATOM 750 N N . CYS A 1 96 ? -1.539 -2.383 -9.701 1.00 89.12 96 CYS A N 1
ATOM 751 C CA . CYS A 1 96 ? -1.036 -2.819 -8.398 1.00 89.12 96 CYS A CA 1
ATOM 752 C C . CYS A 1 96 ? -1.641 -2.028 -7.233 1.00 89.12 96 CYS A C 1
ATOM 754 O O . CYS A 1 96 ? -1.977 -2.632 -6.216 1.00 89.12 96 CYS A O 1
ATOM 756 N N . ILE A 1 97 ? -1.839 -0.710 -7.369 1.00 91.25 97 ILE A N 1
ATOM 757 C CA . ILE A 1 97 ? -2.563 0.086 -6.359 1.00 91.25 97 ILE A CA 1
ATOM 758 C C . ILE A 1 97 ? -3.997 -0.424 -6.203 1.00 91.25 97 ILE A C 1
ATOM 760 O O . ILE A 1 97 ? -4.478 -0.572 -5.079 1.00 91.25 97 ILE A O 1
ATOM 764 N N . GLY A 1 98 ? -4.676 -0.703 -7.319 1.00 88.25 98 GLY A N 1
ATOM 765 C CA . GLY A 1 98 ? -6.032 -1.248 -7.311 1.00 88.25 98 GLY A CA 1
ATOM 766 C C . GLY A 1 98 ? -6.114 -2.579 -6.563 1.00 88.25 98 GLY A C 1
ATOM 767 O O . GLY A 1 98 ? -6.986 -2.752 -5.713 1.00 88.25 98 GLY A O 1
ATOM 768 N N . ILE A 1 99 ? -5.166 -3.487 -6.812 1.00 89.50 99 ILE A N 1
ATOM 769 C CA . ILE A 1 99 ? -5.059 -4.772 -6.105 1.00 89.50 99 ILE A CA 1
ATOM 770 C C . ILE A 1 99 ? -4.759 -4.555 -4.618 1.00 89.50 99 ILE A C 1
ATOM 772 O O . ILE A 1 99 ? -5.419 -5.157 -3.774 1.00 89.50 99 ILE A O 1
ATOM 776 N N . LEU A 1 100 ? -3.805 -3.681 -4.282 1.00 91.19 100 LEU A N 1
ATOM 777 C CA . LEU A 1 100 ? -3.426 -3.376 -2.901 1.00 91.19 100 LEU A CA 1
ATOM 778 C C . LEU A 1 100 ? -4.629 -2.867 -2.105 1.00 91.19 100 LEU A C 1
ATOM 780 O O . LEU A 1 100 ? -4.945 -3.415 -1.048 1.00 91.19 100 LEU A O 1
ATOM 784 N N . LEU A 1 101 ? -5.332 -1.858 -2.627 1.00 89.81 101 LEU A N 1
ATOM 785 C CA . LEU A 1 101 ? -6.528 -1.311 -1.991 1.00 89.81 101 LEU A CA 1
ATOM 786 C C . LEU A 1 101 ? -7.655 -2.345 -1.946 1.00 89.81 101 LEU A C 1
ATOM 788 O O . LEU A 1 101 ? -8.299 -2.492 -0.910 1.00 89.81 101 LEU A O 1
ATOM 792 N N . GLY A 1 102 ? -7.867 -3.094 -3.030 1.00 89.25 102 GLY A N 1
ATOM 793 C CA . GLY A 1 102 ? -8.870 -4.154 -3.098 1.00 89.25 102 GLY A CA 1
ATOM 794 C C . GLY A 1 102 ? -8.671 -5.206 -2.009 1.00 89.25 102 GLY A C 1
ATOM 795 O O . GLY A 1 102 ? -9.587 -5.465 -1.232 1.00 89.25 102 GLY A O 1
ATOM 796 N N . ILE A 1 103 ? -7.460 -5.756 -1.885 1.00 89.56 103 ILE A N 1
ATOM 797 C CA . ILE A 1 103 ? -7.107 -6.729 -0.843 1.00 89.56 103 ILE A CA 1
ATOM 798 C C . ILE A 1 103 ? -7.260 -6.104 0.544 1.00 89.56 103 ILE A C 1
ATOM 800 O O . ILE A 1 103 ? -7.887 -6.706 1.415 1.00 89.56 103 ILE A O 1
ATOM 804 N N . TYR A 1 104 ? -6.733 -4.894 0.749 1.00 89.00 104 TYR A N 1
ATOM 805 C CA . TYR A 1 104 ? -6.790 -4.204 2.036 1.00 89.00 104 TYR A CA 1
ATOM 806 C C . TYR A 1 104 ? -8.231 -3.994 2.521 1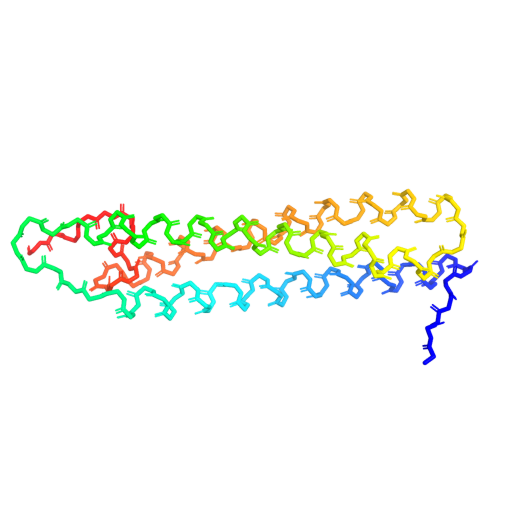.00 89.00 104 TYR A C 1
ATOM 808 O O . TYR A 1 104 ? -8.547 -4.302 3.671 1.00 89.00 104 TYR A O 1
ATOM 816 N N . PHE A 1 105 ? -9.126 -3.524 1.647 1.00 87.38 105 PHE A N 1
ATOM 817 C CA . PHE A 1 105 ? -10.529 -3.304 1.994 1.00 87.38 105 PHE A CA 1
ATOM 818 C C . PHE A 1 105 ? -11.308 -4.612 2.130 1.00 87.38 105 PHE A C 1
ATOM 820 O O . PHE A 1 105 ? -12.006 -4.783 3.126 1.00 87.38 105 PHE A O 1
ATOM 827 N N . VAL A 1 106 ? -11.185 -5.546 1.182 1.00 88.38 106 VAL A N 1
ATOM 828 C CA . VAL A 1 106 ? -11.943 -6.808 1.211 1.00 88.38 106 VAL A CA 1
ATOM 829 C C . VAL A 1 106 ? -11.540 -7.653 2.416 1.00 88.38 106 VAL A C 1
ATOM 831 O O . VAL A 1 106 ? -12.406 -8.039 3.202 1.00 88.38 106 VAL A O 1
ATOM 834 N N . LEU A 1 107 ? -10.239 -7.892 2.619 1.00 86.25 107 LEU A N 1
ATOM 835 C CA . LEU A 1 107 ? -9.764 -8.639 3.787 1.00 86.25 107 LEU A CA 1
ATOM 836 C C . LEU A 1 107 ? -9.994 -7.862 5.079 1.00 86.25 107 LEU A C 1
ATOM 838 O O . LEU A 1 107 ? -10.373 -8.464 6.080 1.00 86.25 107 LEU A O 1
ATOM 842 N N . GLY A 1 108 ? -9.809 -6.539 5.069 1.00 82.44 108 GLY A N 1
ATOM 843 C CA . GLY A 1 108 ? -10.069 -5.695 6.231 1.00 82.44 108 GLY A CA 1
ATOM 844 C C . GLY A 1 108 ? -11.512 -5.831 6.709 1.00 82.44 108 GLY A C 1
ATOM 845 O O . GLY A 1 108 ? -11.741 -6.118 7.882 1.00 82.44 108 GLY A O 1
ATOM 846 N N . ILE A 1 109 ? -12.481 -5.726 5.797 1.00 83.19 109 ILE A N 1
ATOM 847 C CA . ILE A 1 109 ? -13.907 -5.915 6.093 1.00 83.19 109 ILE A CA 1
ATOM 848 C C . ILE A 1 109 ? -14.177 -7.346 6.574 1.00 83.19 109 ILE A C 1
ATOM 850 O O . ILE A 1 109 ? -14.861 -7.530 7.580 1.00 83.19 109 ILE A O 1
ATOM 854 N N . LEU A 1 110 ? -13.616 -8.361 5.911 1.00 83.12 110 LEU A N 1
ATOM 855 C CA . LEU A 1 110 ? -13.807 -9.768 6.279 1.00 83.12 110 LEU A CA 1
ATOM 856 C C . LEU A 1 110 ? -13.296 -10.050 7.705 1.00 83.12 110 LEU A C 1
ATOM 858 O O . LEU A 1 110 ? -14.006 -10.638 8.520 1.00 83.12 110 LEU A O 1
ATOM 862 N N . ILE A 1 111 ? -12.112 -9.544 8.054 1.00 79.88 111 ILE A N 1
ATOM 863 C CA . ILE A 1 111 ? -11.532 -9.650 9.400 1.00 79.88 111 ILE A CA 1
ATOM 864 C C . ILE A 1 111 ? -12.380 -8.883 10.420 1.00 79.88 111 ILE A C 1
ATOM 866 O O . ILE A 1 111 ? -12.597 -9.380 11.525 1.00 79.88 111 ILE A O 1
ATOM 870 N N . MET A 1 112 ? -12.915 -7.710 10.070 1.00 76.69 112 MET A N 1
ATOM 871 C CA . MET A 1 112 ? -13.840 -6.982 10.946 1.00 76.69 112 MET A CA 1
ATOM 872 C C . MET A 1 112 ? -15.131 -7.775 11.219 1.00 76.69 112 MET A C 1
ATOM 874 O O . MET A 1 112 ? -15.656 -7.696 12.330 1.00 76.69 112 MET A O 1
ATOM 878 N N . PHE A 1 113 ? -15.619 -8.568 10.257 1.00 73.31 113 PHE A N 1
ATOM 879 C CA . PHE A 1 113 ? -16.752 -9.479 10.461 1.00 73.31 113 PHE A CA 1
ATOM 880 C C . PHE A 1 113 ? -16.397 -10.687 11.336 1.00 73.31 113 PHE A C 1
ATOM 882 O O . PHE A 1 113 ? -17.171 -11.020 12.232 1.00 73.31 113 PHE A O 1
ATOM 889 N N . ILE A 1 114 ? -15.234 -11.317 11.123 1.00 74.31 114 ILE A N 1
ATOM 890 C CA . ILE A 1 114 ? -14.764 -12.443 11.954 1.00 74.31 114 ILE A CA 1
ATOM 891 C C . ILE A 1 114 ? -14.585 -11.989 13.407 1.00 74.31 114 ILE A C 1
ATOM 893 O O . ILE A 1 114 ? -15.051 -12.639 14.339 1.00 74.31 114 ILE A O 1
ATOM 897 N N . PHE A 1 115 ? -13.955 -10.833 13.610 1.00 70.75 115 PHE A N 1
ATOM 898 C CA . PHE A 1 115 ? -13.671 -10.283 14.929 1.00 70.75 115 PHE A CA 1
ATOM 899 C C . PHE A 1 115 ? -14.681 -9.209 15.349 1.00 70.75 115 PHE A C 1
ATOM 901 O O . PHE A 1 115 ? -14.290 -8.190 15.927 1.00 70.75 115 PHE A O 1
ATOM 908 N N . ARG A 1 116 ? -15.978 -9.435 15.099 1.00 60.69 116 ARG A N 1
ATOM 909 C CA . ARG A 1 116 ? -17.066 -8.471 15.363 1.00 60.69 116 ARG A CA 1
ATOM 910 C C . ARG A 1 116 ? -17.112 -7.952 16.806 1.00 60.69 116 ARG A C 1
ATOM 912 O O . ARG A 1 116 ? -17.457 -6.795 17.020 1.00 60.69 116 ARG A O 1
ATOM 919 N N . ASN A 1 117 ? -16.707 -8.779 17.772 1.00 60.47 117 ASN A N 1
ATOM 920 C CA . ASN A 1 117 ? -16.676 -8.434 19.202 1.00 60.47 117 ASN A CA 1
ATOM 921 C C . ASN A 1 117 ? -15.326 -7.850 19.668 1.00 60.47 117 ASN A C 1
ATOM 923 O O . ASN A 1 117 ? -15.135 -7.584 20.851 1.00 60.47 117 ASN A O 1
ATOM 927 N N . SER A 1 118 ? -14.363 -7.666 18.760 1.00 64.38 118 SER A N 1
ATOM 928 C CA . SER A 1 118 ? -13.047 -7.102 19.076 1.00 64.38 118 SER A CA 1
ATOM 929 C C . SER A 1 118 ? -12.994 -5.587 18.858 1.00 64.38 118 SER A C 1
ATOM 931 O O . SER A 1 118 ? -13.824 -4.990 18.169 1.00 64.38 118 SER A O 1
ATOM 933 N N . LYS A 1 119 ? -11.919 -4.964 19.356 1.00 60.47 119 LYS A N 1
ATOM 934 C CA . LYS A 1 119 ? -11.594 -3.557 19.080 1.00 60.47 119 LYS A CA 1
ATOM 935 C C . LYS A 1 119 ? -11.494 -3.236 17.583 1.00 60.47 119 LYS A C 1
ATOM 937 O O . LYS A 1 119 ? -11.800 -2.108 17.204 1.00 60.47 119 LYS A O 1
ATOM 942 N N . PHE A 1 120 ? -11.076 -4.203 16.764 1.00 58.78 120 PHE A N 1
ATOM 943 C CA . PHE A 1 120 ? -10.988 -4.071 15.310 1.00 58.78 120 PHE A CA 1
ATOM 944 C C . PHE A 1 120 ? -12.371 -4.188 14.649 1.00 58.78 120 PHE A C 1
ATOM 946 O O . PHE A 1 120 ? -12.705 -3.400 13.774 1.00 58.78 120 PHE A O 1
ATOM 953 N N . GLY A 1 121 ? -13.234 -5.087 15.133 1.00 59.12 121 GLY A N 1
ATOM 954 C CA . GLY A 1 121 ? -14.622 -5.214 14.666 1.00 59.12 121 GLY A CA 1
ATOM 955 C C . GLY A 1 121 ? -15.482 -3.983 14.956 1.00 59.12 121 GLY A C 1
ATOM 956 O O . GLY A 1 121 ? -16.357 -3.639 14.160 1.00 59.12 121 GLY A O 1
ATOM 957 N N . SER A 1 122 ? -15.173 -3.238 16.028 1.00 60.53 122 SER A N 1
ATOM 958 C CA . SER A 1 122 ? -15.864 -1.978 16.344 1.00 60.53 122 SER A CA 1
ATOM 959 C C . SER A 1 122 ? -15.689 -0.894 15.269 1.00 60.53 122 SER A C 1
ATOM 961 O O . SER A 1 122 ? -16.373 0.126 15.324 1.00 60.53 122 SER A O 1
ATOM 963 N N . ILE A 1 123 ? -14.784 -1.076 14.297 1.00 64.88 123 ILE A N 1
ATOM 964 C CA . ILE A 1 123 ? -14.615 -0.171 13.152 1.00 64.88 123 ILE A CA 1
ATOM 965 C C . ILE A 1 123 ? -15.885 -0.138 12.285 1.00 64.88 123 ILE A C 1
ATOM 967 O O . ILE A 1 123 ? -16.241 0.928 11.772 1.00 64.88 123 ILE A O 1
ATOM 971 N N . LEU A 1 124 ? -16.612 -1.257 12.162 1.00 58.34 124 LEU A N 1
ATOM 972 C CA . LEU A 1 124 ? -17.855 -1.344 11.380 1.00 58.34 124 LEU A CA 1
ATOM 973 C C . LEU A 1 124 ? -19.055 -0.688 12.085 1.00 58.34 124 LEU A C 1
ATOM 975 O O . LEU A 1 124 ? -19.946 -0.165 11.420 1.00 58.34 124 LEU A O 1
ATOM 979 N N . GLY A 1 125 ? -19.053 -0.610 13.415 1.00 53.06 125 GLY A N 1
ATOM 980 C CA . GLY A 1 125 ? -20.095 0.056 14.198 1.00 53.06 125 GLY A CA 1
ATOM 981 C C . GLY A 1 125 ? -19.981 -0.259 15.687 1.00 53.06 125 GLY A C 1
ATOM 982 O O . GLY A 1 125 ? -19.208 -1.135 16.076 1.00 53.06 125 GLY A O 1
ATOM 983 N N . LYS A 1 126 ? -20.752 0.447 16.528 1.00 50.25 126 LYS A N 1
ATOM 984 C CA . LYS A 1 126 ? -20.872 0.103 17.954 1.00 50.25 126 LYS A CA 1
ATOM 985 C C . LYS A 1 126 ? -21.322 -1.359 18.053 1.00 50.25 126 LYS A C 1
ATOM 987 O O . LYS A 1 126 ? -22.391 -1.707 17.550 1.00 50.25 126 LYS A O 1
ATOM 992 N N . GLY A 1 127 ? -20.496 -2.204 18.671 1.00 50.53 127 GLY A N 1
ATOM 993 C CA . GLY A 1 127 ? -20.963 -3.500 19.150 1.00 50.53 127 GLY A CA 1
ATOM 994 C C . GLY A 1 127 ? -22.163 -3.248 20.056 1.00 50.53 127 GLY A C 1
ATOM 995 O O . GLY A 1 127 ? -22.137 -2.294 20.836 1.00 50.53 127 GLY A O 1
ATOM 996 N N . LYS A 1 128 ? -23.235 -4.027 19.884 1.00 44.78 128 LYS A N 1
ATOM 997 C CA . LYS A 1 128 ? -24.306 -4.037 20.880 1.00 44.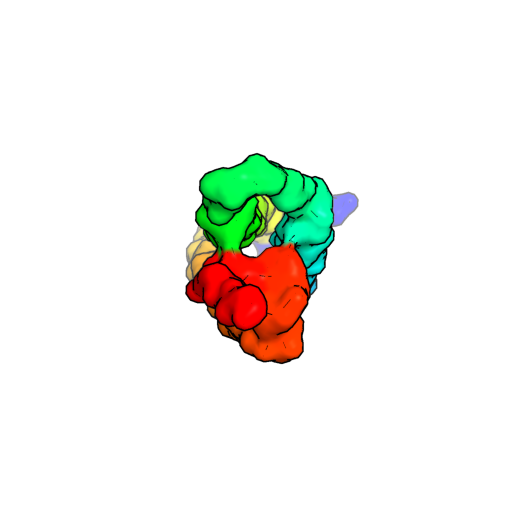78 128 LYS A CA 1
ATOM 998 C C . LYS A 1 128 ? -23.657 -4.498 22.184 1.00 44.78 128 LYS A C 1
ATOM 1000 O O . LYS A 1 128 ? -23.020 -5.551 22.178 1.00 44.78 128 LYS A O 1
ATOM 1005 N N . GLU A 1 129 ? -23.728 -3.635 23.193 1.00 42.09 129 GLU A N 1
ATOM 1006 C CA . GLU A 1 129 ? -23.432 -3.978 24.587 1.00 42.09 129 GLU A CA 1
ATOM 1007 C C . GLU A 1 129 ? -24.208 -5.231 25.003 1.00 42.09 129 GLU A C 1
ATOM 1009 O O . GLU A 1 129 ? -25.356 -5.400 24.518 1.00 42.09 129 GLU A O 1
#

Radius of gyration: 18.6 Å; chains: 1; bounding box: 48×22×53 Å

Secondary structure (DSSP, 8-state):
----B-SHHHHHHHHHHHHHHHHHHHHHHHHHHHHHHHHS---SSS--HHHHHHHHHHHHHHHHHHHHHHHIIIIIGGGB--HHHHHHHHHHHHHHHHHHHHHHHHHHHHHHHHTTTSTTGGGTSPPP-

Organism: NCBI:txid357276

Foldseek 3Di:
DLAADDDDVSLVVLLVVLLVVLVVLLVVLLVVLVVVLVVQDADPDPTPSLVVSLVSLVVSLVCSLVVSLCCCLVPVLVRYDDPVSSVVSNVSSVVSSVVSSVCNVVVLVVVLVVPCVDSSVCNVHDDDD

Sequence (129 aa):
MITRITTLPQLEALQNSTMIYAVISALIALLIAFIISFIIKYQGGQDKSYITRRIWFIVIGIVSAAGFYLYNDLVVKGQIVNAGFKSMFVETNITCIGILLGIYFVLGILIMFIFRNSKFGSILGKGKE

pLDDT: mean 79.25, std 11.8, range [42.09, 91.25]